Protein AF-A0A0R3TI52-F1 (afdb_monomer_lite)

Radius of gyration: 16.08 Å; chains: 1; bounding box: 42×44×35 Å

Foldseek 3Di:
DPPPPPDPDDDDPDFPDDDDPVPDDPVRVVVSVVVRCCVVPNVVRHFDKDWWFDQDVVQQWTKIWIDTPVDTDIDTQDHPDDRVSSRVVNVD

Sequence (92 aa):
MNLLADTDVVCCTQLLESFRKSNTPPEQMRSLTLETININYPEDNWLQVFTDGPFIENQANVSAGVYSELYSFNAVAGHNRSAFEGEKEAIR

Structure (mmCIF, N/CA/C/O backbone):
data_AF-A0A0R3TI52-F1
#
_entry.id   AF-A0A0R3TI52-F1
#
loop_
_atom_site.group_PDB
_atom_site.id
_atom_site.type_symbol
_atom_site.label_atom_id
_atom_site.label_alt_id
_atom_site.label_com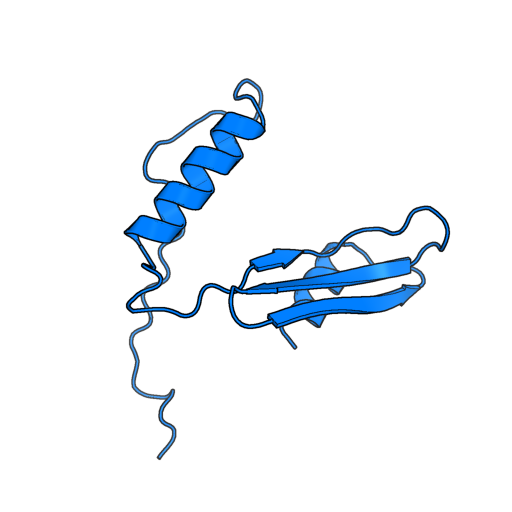p_id
_atom_site.label_asym_id
_atom_site.label_entity_id
_atom_site.label_seq_id
_atom_site.pdbx_PDB_ins_code
_atom_site.Cartn_x
_atom_site.Cartn_y
_atom_site.Cartn_z
_atom_site.occupancy
_atom_site.B_iso_or_equiv
_atom_site.auth_seq_id
_atom_site.auth_comp_id
_atom_site.auth_asym_id
_atom_site.auth_atom_id
_atom_site.pdbx_PDB_model_num
ATOM 1 N N . MET A 1 1 ? -19.683 -22.593 -3.137 1.00 44.47 1 MET A N 1
ATOM 2 C CA . MET A 1 1 ? -20.042 -21.294 -2.534 1.00 44.47 1 MET A CA 1
ATOM 3 C C . MET A 1 1 ? -18.937 -20.318 -2.883 1.00 44.47 1 MET A C 1
ATOM 5 O O . MET A 1 1 ? -17.801 -20.586 -2.520 1.00 44.47 1 MET A O 1
ATOM 9 N N . ASN A 1 2 ? -19.231 -19.262 -3.645 1.00 47.75 2 ASN A N 1
ATOM 10 C CA . ASN A 1 2 ? -18.284 -18.163 -3.829 1.00 47.75 2 ASN A CA 1
ATOM 11 C C . ASN A 1 2 ? -18.334 -17.325 -2.549 1.00 47.75 2 ASN A C 1
ATOM 13 O O . ASN A 1 2 ? -19.275 -16.563 -2.367 1.00 47.75 2 ASN A O 1
ATOM 17 N N . LEU A 1 3 ? -17.350 -17.489 -1.662 1.00 52.00 3 LEU A N 1
ATOM 18 C CA . LEU A 1 3 ? -17.233 -16.704 -0.421 1.00 52.00 3 LEU A CA 1
ATOM 19 C C . LEU A 1 3 ? -17.107 -15.188 -0.669 1.00 52.00 3 LEU A C 1
ATOM 21 O O . LEU A 1 3 ? -17.256 -14.411 0.260 1.00 52.00 3 LEU A O 1
ATOM 25 N N . LEU A 1 4 ? -16.855 -14.779 -1.917 1.00 57.03 4 LEU A N 1
ATOM 26 C CA . LEU A 1 4 ? -16.712 -13.385 -2.344 1.00 57.03 4 LEU A CA 1
ATOM 27 C C . LEU A 1 4 ? -17.994 -12.771 -2.930 1.00 57.03 4 LEU A C 1
ATOM 29 O O . LEU A 1 4 ? -17.995 -11.588 -3.246 1.00 57.03 4 LEU A O 1
ATOM 33 N N . ALA A 1 5 ? -19.065 -13.547 -3.131 1.00 56.19 5 ALA A N 1
ATOM 34 C CA . ALA A 1 5 ? -20.273 -13.045 -3.795 1.00 56.19 5 ALA A CA 1
ATOM 35 C C . ALA A 1 5 ? -21.216 -12.248 -2.872 1.00 56.19 5 ALA A C 1
ATOM 37 O O . ALA A 1 5 ? -22.190 -11.699 -3.372 1.00 56.19 5 ALA A O 1
ATOM 38 N N . ASP A 1 6 ? -20.935 -12.189 -1.565 1.00 55.38 6 ASP A N 1
ATOM 39 C CA . ASP A 1 6 ? -21.877 -11.697 -0.542 1.00 55.38 6 ASP A CA 1
ATOM 40 C C . ASP A 1 6 ? -21.254 -10.704 0.456 1.00 55.38 6 ASP A C 1
ATOM 42 O O . ASP A 1 6 ? -21.820 -10.427 1.513 1.00 55.38 6 ASP A O 1
ATOM 46 N N . THR A 1 7 ? -20.073 -10.164 0.150 1.00 62.84 7 THR A N 1
ATOM 47 C CA . THR A 1 7 ? -19.444 -9.151 1.002 1.00 62.84 7 THR A CA 1
ATOM 48 C C . THR A 1 7 ? -19.661 -7.782 0.372 1.00 62.84 7 THR A C 1
ATOM 50 O O . THR A 1 7 ? -19.010 -7.450 -0.618 1.00 62.84 7 THR A O 1
ATOM 53 N N . ASP A 1 8 ? -20.558 -6.975 0.945 1.00 73.00 8 ASP A N 1
ATOM 54 C CA . ASP A 1 8 ? -20.628 -5.536 0.667 1.00 73.00 8 ASP A CA 1
ATOM 55 C C . ASP A 1 8 ? -19.327 -4.885 1.171 1.00 73.00 8 ASP A C 1
ATOM 57 O O . ASP A 1 8 ? -19.216 -4.437 2.314 1.00 73.00 8 ASP A O 1
ATOM 61 N N . VAL A 1 9 ? -18.286 -4.898 0.334 1.00 70.38 9 VAL A N 1
ATOM 62 C CA . VAL A 1 9 ? -17.015 -4.240 0.642 1.00 70.38 9 VAL A CA 1
ATOM 63 C C . VAL A 1 9 ? -17.193 -2.745 0.413 1.00 70.38 9 VAL A C 1
ATOM 65 O O . VAL A 1 9 ? -17.229 -2.264 -0.719 1.00 70.38 9 VAL A O 1
ATOM 68 N N . VAL A 1 10 ? -17.302 -1.993 1.506 1.00 81.00 10 VAL A N 1
ATOM 69 C CA . VAL A 1 10 ? -17.286 -0.530 1.465 1.00 81.00 10 VAL A CA 1
ATOM 70 C C . VAL A 1 10 ? -15.839 -0.056 1.304 1.00 81.00 10 VAL A C 1
ATOM 72 O O . VAL A 1 10 ? -15.001 -0.234 2.189 1.00 81.00 10 VAL A O 1
ATOM 75 N N . CYS A 1 11 ? -15.538 0.559 0.160 1.00 83.00 11 CYS A N 1
ATOM 76 C CA . CYS A 1 11 ? -14.236 1.171 -0.100 1.00 83.00 11 CYS A CA 1
ATOM 77 C C . CYS A 1 11 ? -14.190 2.602 0.456 1.00 83.00 11 CYS A C 1
ATOM 79 O O . CYS A 1 11 ? -14.826 3.508 -0.087 1.00 83.00 11 CYS A O 1
ATOM 81 N N . CYS A 1 12 ? -13.401 2.822 1.507 1.00 88.38 12 CYS A N 1
ATOM 82 C CA . CYS A 1 12 ? -13.202 4.122 2.140 1.00 88.38 12 CYS A CA 1
ATOM 83 C C . CYS A 1 12 ? -11.931 4.788 1.597 1.00 88.38 12 CYS A C 1
ATOM 85 O O . CYS A 1 12 ? -10.824 4.476 2.026 1.00 88.38 12 CYS A O 1
ATOM 87 N N . THR A 1 13 ? -12.085 5.724 0.655 1.00 88.25 13 THR A N 1
ATOM 88 C CA . THR A 1 13 ? -10.955 6.436 0.019 1.00 88.25 13 THR A CA 1
ATOM 89 C C . THR A 1 13 ? -10.739 7.854 0.553 1.00 88.25 13 THR A C 1
ATOM 91 O O . THR A 1 13 ? -9.875 8.577 0.057 1.00 88.25 13 THR A O 1
ATOM 94 N N . GLN A 1 14 ? -11.561 8.300 1.503 1.00 92.75 14 GLN A N 1
ATOM 95 C CA . GLN A 1 14 ? -11.456 9.633 2.090 1.00 92.75 14 GLN A CA 1
ATOM 96 C C . GLN A 1 14 ? -10.409 9.638 3.206 1.00 92.75 14 GLN A C 1
ATOM 98 O O . GLN A 1 14 ? -10.383 8.737 4.042 1.00 92.75 14 GLN A O 1
ATOM 103 N N . LEU A 1 15 ? -9.560 10.666 3.213 1.00 93.12 15 LEU A N 1
ATOM 104 C CA . LEU A 1 15 ? -8.623 10.917 4.305 1.00 93.12 15 LEU A CA 1
ATOM 105 C C . LEU A 1 15 ? -9.365 11.457 5.527 1.00 93.12 15 LEU A C 1
ATOM 107 O O . LEU A 1 15 ? -10.354 12.176 5.377 1.00 93.12 15 LEU A O 1
ATOM 111 N N . LEU A 1 16 ? -8.846 11.159 6.720 1.00 94.12 16 LEU A N 1
ATOM 112 C CA . LEU A 1 16 ? -9.374 11.698 7.981 1.00 94.12 16 LEU A CA 1
ATOM 113 C C . LEU A 1 16 ? -9.358 13.232 8.011 1.00 94.12 16 LEU A C 1
ATOM 115 O O . LEU A 1 16 ? -10.274 13.858 8.538 1.00 94.12 16 LEU A O 1
ATOM 119 N N . GLU A 1 17 ? -8.332 13.834 7.410 1.00 94.75 17 GLU A N 1
ATOM 120 C CA . GLU A 1 17 ? -8.192 15.279 7.271 1.00 94.75 17 GLU A CA 1
ATOM 121 C C . GLU A 1 17 ? -7.802 15.643 5.830 1.00 94.75 17 GLU A C 1
ATOM 123 O O . GLU A 1 17 ? -7.021 14.962 5.162 1.00 94.75 17 GLU A O 1
ATOM 128 N N . SER A 1 18 ? -8.365 16.734 5.314 1.00 92.12 18 SER A N 1
ATOM 129 C CA . SER A 1 18 ? -8.014 17.238 3.988 1.00 92.12 18 SER A CA 1
ATOM 130 C C . SER A 1 18 ? -6.760 18.107 4.044 1.00 92.12 18 SER A C 1
ATOM 132 O O . SER A 1 18 ? -6.687 19.027 4.856 1.00 92.12 18 SER A O 1
ATOM 134 N N . PHE A 1 19 ? -5.835 17.921 3.105 1.00 93.00 19 PHE A N 1
ATOM 135 C CA . PHE A 1 19 ? -4.670 18.793 2.954 1.00 93.00 19 PHE A CA 1
ATOM 136 C C . PHE A 1 19 ? -4.400 19.148 1.487 1.00 93.00 19 PHE A C 1
ATOM 138 O O . PHE A 1 19 ? -4.934 18.541 0.556 1.00 93.00 19 PHE A O 1
ATOM 145 N N . ARG A 1 20 ? -3.545 20.153 1.261 1.00 94.81 20 ARG A N 1
ATOM 146 C CA . ARG A 1 20 ? -3.105 20.554 -0.081 1.00 94.81 20 ARG A CA 1
ATOM 147 C C . ARG A 1 20 ? -1.746 19.937 -0.392 1.00 94.81 20 ARG A C 1
ATOM 149 O O . ARG A 1 20 ? -0.721 20.341 0.141 1.00 94.81 20 ARG A O 1
ATOM 156 N N . LYS A 1 21 ? -1.718 19.029 -1.367 1.00 93.25 21 LYS A N 1
ATOM 157 C CA . LYS A 1 21 ? -0.489 18.345 -1.805 1.00 93.25 21 LYS A CA 1
ATOM 158 C C . LYS A 1 21 ? 0.674 19.295 -2.145 1.00 93.25 21 LYS A C 1
ATOM 160 O O . LYS A 1 21 ? 1.828 18.920 -2.002 1.00 93.25 21 LYS A O 1
ATOM 165 N N . SER A 1 22 ? 0.386 20.520 -2.592 1.00 96.25 22 SER A N 1
ATOM 166 C CA . SER A 1 22 ? 1.400 21.502 -2.994 1.00 96.25 22 SER A CA 1
ATOM 167 C C . SER A 1 22 ? 2.173 22.145 -1.839 1.00 96.25 22 SER A C 1
ATOM 169 O O . SER A 1 22 ? 3.227 22.720 -2.087 1.00 96.25 22 SER A O 1
ATOM 171 N N . ASN A 1 23 ? 1.643 22.139 -0.613 1.00 95.62 23 ASN A N 1
ATOM 172 C CA . ASN A 1 23 ? 2.268 22.811 0.533 1.00 95.62 23 ASN A CA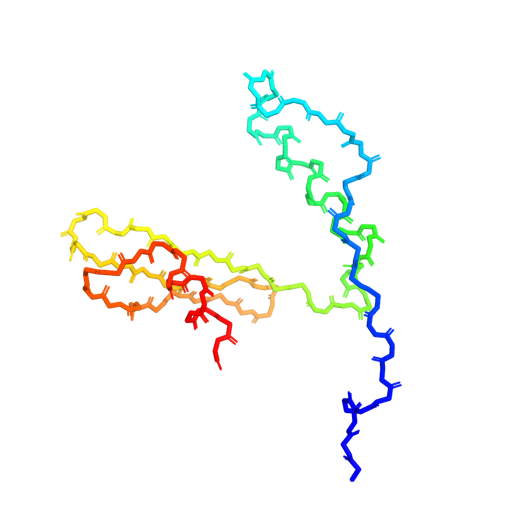 1
ATOM 173 C C . ASN A 1 23 ? 2.375 21.934 1.789 1.00 95.62 23 ASN A C 1
ATOM 175 O O . ASN A 1 23 ? 2.914 22.394 2.792 1.00 95.62 23 ASN A O 1
ATOM 179 N N . THR A 1 24 ? 1.895 20.692 1.741 1.00 96.31 24 THR A N 1
ATOM 180 C CA . THR A 1 24 ? 2.058 19.724 2.825 1.00 96.31 24 THR A CA 1
ATOM 181 C C . THR A 1 24 ? 3.353 18.924 2.628 1.00 96.31 24 THR A C 1
ATOM 183 O O . THR A 1 24 ? 3.541 18.329 1.566 1.00 96.31 24 THR A O 1
ATOM 186 N N . PRO A 1 25 ? 4.256 18.881 3.623 1.00 96.88 25 PRO A N 1
ATOM 187 C CA . PRO A 1 25 ? 5.420 18.002 3.625 1.00 96.88 25 PRO A CA 1
ATOM 188 C C . PRO A 1 25 ? 5.059 16.530 3.355 1.00 96.88 25 PRO A C 1
ATOM 190 O O . PRO A 1 25 ? 4.084 16.032 3.925 1.00 96.88 25 PRO A O 1
ATOM 193 N N . PRO A 1 26 ? 5.858 15.791 2.561 1.00 95.19 26 PRO A N 1
ATOM 194 C CA . PRO A 1 26 ? 5.610 14.375 2.275 1.00 95.19 26 PRO A CA 1
ATOM 195 C C . PRO A 1 26 ? 5.454 13.496 3.515 1.00 95.19 26 PRO A C 1
ATOM 197 O O . PRO A 1 26 ? 4.597 12.618 3.535 1.00 95.19 26 PRO A O 1
ATOM 200 N N . GLU A 1 27 ? 6.228 13.759 4.568 1.00 96.06 27 GLU A N 1
ATOM 201 C CA . GLU A 1 27 ? 6.142 13.014 5.827 1.00 96.06 27 GLU A CA 1
ATOM 202 C C . GLU A 1 27 ? 4.787 13.193 6.518 1.00 96.06 27 GLU A C 1
ATOM 204 O O . GLU A 1 27 ? 4.219 12.222 7.009 1.00 96.06 27 GLU A O 1
ATOM 209 N N . GLN A 1 28 ? 4.224 14.406 6.485 1.00 95.69 28 GLN A N 1
ATOM 210 C CA . GLN A 1 28 ? 2.892 14.674 7.031 1.00 95.69 28 GLN A CA 1
ATOM 211 C C . GLN A 1 28 ? 1.804 13.983 6.205 1.00 95.69 28 GLN A C 1
ATOM 213 O O . GLN A 1 28 ? 0.922 13.342 6.770 1.00 95.69 28 GLN A O 1
ATOM 218 N N . MET A 1 29 ? 1.900 14.044 4.870 1.00 95.62 29 MET A N 1
ATOM 219 C CA . MET A 1 29 ? 0.968 13.337 3.982 1.00 95.62 29 MET A CA 1
ATOM 220 C C . MET A 1 29 ? 1.005 11.825 4.229 1.00 95.62 29 MET A C 1
ATOM 222 O O . MET A 1 29 ? -0.042 11.183 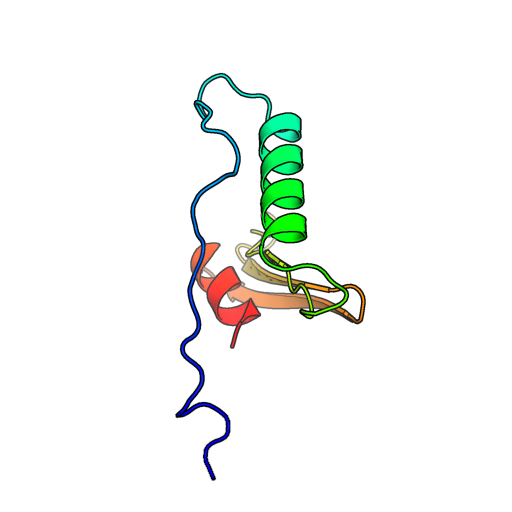4.323 1.00 95.62 29 MET A O 1
ATOM 226 N N . ARG A 1 30 ? 2.209 11.259 4.373 1.00 94.19 30 ARG A N 1
ATOM 227 C CA . ARG A 1 30 ? 2.413 9.841 4.678 1.00 94.19 30 ARG A CA 1
ATOM 228 C C . ARG A 1 30 ? 1.833 9.477 6.042 1.00 94.19 30 ARG A C 1
ATOM 230 O O . ARG A 1 30 ? 1.106 8.495 6.122 1.00 94.19 30 ARG A O 1
ATOM 237 N N . SER A 1 31 ? 2.123 10.263 7.080 1.00 95.75 31 SER A N 1
ATOM 238 C CA . SER A 1 31 ? 1.620 10.022 8.437 1.00 95.75 31 SER A CA 1
ATOM 239 C C . SER A 1 31 ? 0.095 9.966 8.462 1.00 95.75 31 SER A C 1
ATOM 241 O O . SER A 1 31 ? -0.466 8.991 8.950 1.00 95.75 31 SER A O 1
ATOM 243 N N . LEU A 1 32 ? -0.575 10.957 7.863 1.00 95.75 32 LEU A N 1
ATOM 244 C CA . LEU A 1 32 ? -2.037 10.997 7.827 1.00 95.75 32 LEU A CA 1
ATOM 245 C C . LEU A 1 32 ? -2.634 9.855 6.995 1.00 95.75 32 LEU A C 1
ATOM 247 O O . LEU A 1 32 ? -3.684 9.315 7.337 1.00 95.75 32 LEU A O 1
ATOM 251 N N . THR A 1 33 ? -1.975 9.481 5.896 1.00 93.81 33 THR A N 1
ATOM 252 C CA . THR A 1 33 ? -2.419 8.355 5.062 1.00 93.81 33 THR A CA 1
ATOM 253 C C . THR A 1 33 ? -2.359 7.048 5.849 1.00 93.81 33 THR A C 1
ATOM 255 O O . THR A 1 33 ? -3.331 6.301 5.854 1.00 93.81 33 THR A O 1
ATOM 258 N N . LEU A 1 34 ? -1.253 6.794 6.557 1.00 94.00 34 LEU A N 1
ATOM 259 C CA . LEU A 1 34 ? -1.099 5.599 7.390 1.00 94.00 34 LEU A CA 1
ATOM 260 C C . LEU A 1 34 ? -2.093 5.586 8.556 1.00 94.00 34 LEU A C 1
ATOM 262 O O . LEU A 1 34 ? -2.712 4.560 8.812 1.00 94.00 34 LEU A O 1
ATOM 266 N N . GLU A 1 35 ? -2.309 6.724 9.215 1.00 95.81 35 GLU A N 1
ATOM 267 C CA . GLU A 1 35 ? -3.326 6.852 10.262 1.00 95.81 35 GLU A CA 1
ATOM 268 C C . GLU A 1 35 ? -4.736 6.569 9.721 1.00 95.81 35 GLU A C 1
ATOM 270 O O . GLU A 1 35 ? -5.481 5.789 10.310 1.00 95.81 35 GLU A O 1
ATOM 275 N N . THR A 1 36 ? -5.079 7.123 8.553 1.00 95.19 36 THR A N 1
ATOM 276 C CA . THR A 1 36 ? -6.359 6.858 7.875 1.00 95.19 36 THR A CA 1
ATOM 277 C C . THR A 1 36 ? -6.543 5.367 7.593 1.00 95.19 36 THR A C 1
ATOM 279 O O . THR A 1 36 ? -7.621 4.826 7.842 1.00 95.19 36 THR A O 1
ATOM 282 N N . ILE A 1 37 ? -5.501 4.692 7.095 1.00 93.75 37 ILE A N 1
ATOM 283 C CA . ILE A 1 37 ? -5.532 3.249 6.827 1.00 93.75 37 ILE A CA 1
ATOM 284 C C . ILE A 1 37 ? -5.735 2.472 8.130 1.00 93.75 37 ILE A C 1
ATOM 286 O O . ILE A 1 37 ? -6.626 1.634 8.183 1.00 93.75 37 ILE A O 1
ATOM 290 N N . ASN A 1 38 ? -5.001 2.797 9.194 1.00 93.94 38 ASN A N 1
ATOM 291 C CA . ASN A 1 38 ? -5.111 2.105 10.480 1.00 93.94 38 ASN A CA 1
ATOM 292 C C . ASN A 1 38 ? -6.479 2.275 11.152 1.00 93.94 38 ASN A C 1
ATOM 294 O O . ASN A 1 38 ? -6.939 1.360 11.831 1.00 93.94 38 ASN A O 1
ATOM 298 N N . ILE A 1 39 ? -7.147 3.417 10.960 1.00 94.69 39 ILE A N 1
ATOM 299 C CA . ILE A 1 39 ? -8.497 3.641 11.493 1.00 94.69 39 ILE A CA 1
ATOM 300 C C . ILE A 1 39 ? -9.554 2.900 10.667 1.00 94.69 39 ILE A C 1
ATOM 302 O O . ILE A 1 39 ? -10.438 2.260 11.235 1.00 94.69 39 ILE A O 1
ATOM 306 N N . ASN A 1 40 ? -9.479 2.979 9.336 1.00 93.31 40 ASN A N 1
ATOM 307 C CA . ASN A 1 40 ? -10.491 2.382 8.458 1.00 93.31 40 ASN A CA 1
ATOM 308 C C . ASN A 1 40 ? -10.318 0.861 8.300 1.00 93.31 40 ASN A C 1
ATOM 310 O O . ASN A 1 40 ? -11.302 0.143 8.125 1.00 93.31 40 ASN A O 1
ATOM 314 N N . TYR A 1 41 ? -9.077 0.381 8.364 1.00 92.12 41 TYR A N 1
ATOM 315 C CA . TYR A 1 41 ? -8.666 -0.999 8.115 1.00 92.12 41 TYR A CA 1
ATOM 316 C C . TYR A 1 41 ? -7.632 -1.443 9.166 1.00 92.12 41 TYR A C 1
ATOM 318 O O . TYR A 1 41 ? -6.457 -1.632 8.841 1.00 92.12 41 TYR A O 1
ATOM 326 N N . PRO A 1 42 ? -8.038 -1.583 10.441 1.00 93.06 42 PRO A N 1
ATOM 327 C CA . PRO A 1 42 ? -7.118 -1.942 11.518 1.00 93.06 42 PRO A CA 1
ATOM 328 C C . PRO A 1 42 ? -6.519 -3.335 11.300 1.00 93.06 42 PRO A C 1
ATOM 330 O O . PRO A 1 42 ? -7.231 -4.252 10.884 1.00 93.06 42 PRO A O 1
ATOM 333 N N . GLU A 1 43 ? -5.236 -3.493 11.631 1.00 91.00 43 GLU A N 1
ATOM 334 C CA . GLU A 1 43 ? -4.457 -4.730 11.430 1.00 91.00 43 GLU A CA 1
ATOM 335 C C . GLU A 1 43 ? -5.076 -5.953 12.128 1.00 91.00 43 GLU A C 1
ATOM 337 O O . GLU A 1 43 ? -5.038 -7.058 11.590 1.00 91.00 43 GLU A O 1
ATOM 342 N N . ASP A 1 44 ? -5.744 -5.748 13.271 1.00 93.19 44 ASP A N 1
ATOM 343 C CA . ASP A 1 44 ? -6.467 -6.802 14.003 1.00 93.19 44 ASP A CA 1
ATOM 344 C C . ASP A 1 44 ? -7.605 -7.437 13.184 1.00 93.19 44 ASP A C 1
ATOM 346 O O . ASP A 1 44 ? -7.984 -8.586 13.418 1.00 93.19 44 ASP A O 1
ATOM 350 N N . ASN A 1 45 ? -8.169 -6.687 12.232 1.00 91.25 45 ASN A N 1
ATOM 351 C CA . ASN A 1 45 ? -9.307 -7.114 11.417 1.00 91.25 45 ASN A CA 1
ATOM 352 C C . ASN A 1 45 ? -8.931 -7.346 9.947 1.00 91.25 45 ASN A C 1
ATOM 354 O O . ASN A 1 45 ? -9.641 -8.066 9.243 1.00 91.25 45 ASN A O 1
ATOM 358 N N . TRP A 1 46 ? -7.851 -6.724 9.471 1.00 91.88 46 TRP A N 1
ATOM 359 C CA . TRP A 1 46 ? -7.469 -6.706 8.064 1.00 91.88 46 TRP A CA 1
ATOM 360 C C . TRP A 1 46 ? -5.973 -6.930 7.907 1.00 91.88 46 TRP A C 1
ATOM 362 O O . TRP A 1 46 ? -5.162 -6.211 8.482 1.00 91.88 46 TRP A O 1
ATOM 372 N N . LEU A 1 47 ? -5.599 -7.863 7.031 1.00 92.69 47 LEU A N 1
ATOM 373 C CA . LEU A 1 47 ? -4.218 -7.943 6.575 1.00 92.69 47 LEU A CA 1
ATOM 374 C C . LEU A 1 47 ? -3.910 -6.715 5.714 1.00 92.69 47 LEU A C 1
ATOM 376 O O . LEU A 1 47 ? -4.395 -6.607 4.586 1.00 92.69 47 LEU A O 1
ATOM 380 N N . GLN A 1 48 ? -3.090 -5.807 6.233 1.00 93.56 48 GLN A N 1
ATOM 381 C CA . GLN A 1 48 ? -2.629 -4.655 5.470 1.00 93.56 48 GLN A CA 1
ATOM 382 C C . GLN A 1 48 ? -1.554 -5.085 4.470 1.00 93.56 48 GLN A C 1
ATOM 384 O O . GLN A 1 48 ? -0.539 -5.690 4.830 1.00 93.56 48 GLN A O 1
ATOM 389 N N . VAL A 1 49 ? -1.793 -4.780 3.196 1.00 93.44 49 VAL A N 1
ATOM 390 C CA . VAL A 1 49 ? -0.864 -5.036 2.096 1.00 93.44 49 VAL A CA 1
ATOM 391 C C . VAL A 1 49 ? -0.623 -3.718 1.376 1.00 93.44 49 VAL A C 1
ATOM 393 O O . VAL A 1 49 ? -1.547 -3.108 0.842 1.00 93.44 49 VAL A O 1
ATOM 396 N N . PHE A 1 50 ? 0.628 -3.278 1.373 1.00 91.88 50 PHE A N 1
ATOM 397 C CA . PHE A 1 50 ? 1.085 -2.068 0.712 1.00 91.88 50 PHE A CA 1
ATOM 398 C C . PHE A 1 50 ? 1.822 -2.456 -0.564 1.00 91.88 50 PHE A C 1
ATOM 400 O O . PHE A 1 50 ? 2.765 -3.247 -0.530 1.00 91.88 50 PHE A O 1
ATOM 407 N N . THR A 1 51 ? 1.400 -1.892 -1.687 1.00 91.81 51 THR A N 1
ATOM 408 C CA . THR A 1 51 ? 2.012 -2.137 -2.993 1.00 91.81 51 THR A CA 1
ATOM 409 C C . THR A 1 51 ? 2.639 -0.863 -3.528 1.00 91.81 51 THR A C 1
ATOM 411 O O . THR A 1 51 ? 2.099 0.223 -3.328 1.00 91.81 51 THR A O 1
ATOM 414 N N . ASP A 1 52 ? 3.743 -1.002 -4.248 1.00 87.62 52 ASP A N 1
ATOM 415 C CA . ASP A 1 52 ? 4.368 0.092 -4.985 1.00 87.62 52 ASP A CA 1
ATOM 416 C C . ASP A 1 52 ? 4.889 -0.430 -6.330 1.00 87.62 52 ASP A C 1
ATOM 418 O O . ASP A 1 52 ? 5.169 -1.622 -6.490 1.00 87.62 52 ASP A O 1
ATOM 422 N N . GLY A 1 53 ? 5.047 0.464 -7.301 1.00 83.31 53 GLY A N 1
ATOM 423 C CA . GLY A 1 53 ? 5.644 0.176 -8.599 1.00 83.31 53 GLY A CA 1
ATOM 424 C C . GLY A 1 53 ? 6.979 0.896 -8.798 1.00 83.31 53 GLY A C 1
ATOM 425 O O . GLY A 1 53 ? 7.048 1.757 -9.684 1.00 83.31 53 GLY A O 1
ATOM 426 N N . PRO A 1 54 ? 8.047 0.607 -8.018 1.00 75.19 54 PRO A N 1
ATOM 427 C CA . PRO A 1 54 ? 9.273 1.386 -8.101 1.00 75.19 54 PRO A CA 1
ATOM 428 C C . PRO A 1 54 ? 9.888 1.312 -9.499 1.00 75.19 54 PRO A C 1
ATOM 430 O O . PRO A 1 54 ? 10.006 0.236 -10.100 1.00 75.19 54 PRO A O 1
ATOM 433 N N . PHE A 1 55 ? 10.345 2.457 -10.001 1.00 69.19 55 PHE A N 1
ATOM 434 C CA . PHE A 1 55 ? 11.135 2.517 -11.224 1.00 69.19 55 PHE A CA 1
ATOM 435 C C . PHE A 1 55 ? 12.610 2.277 -10.895 1.00 69.19 55 PHE A C 1
ATOM 437 O O . PHE A 1 55 ? 13.200 2.997 -10.091 1.00 69.19 55 PHE A O 1
ATOM 444 N N . ILE A 1 56 ? 13.222 1.274 -11.524 1.00 70.44 56 ILE A N 1
ATOM 445 C CA . ILE A 1 56 ? 14.650 0.994 -11.370 1.00 70.44 56 ILE A CA 1
ATOM 446 C C . ILE A 1 56 ? 15.391 1.738 -12.485 1.00 70.44 56 ILE A C 1
ATOM 448 O O . ILE A 1 56 ? 15.544 1.226 -13.599 1.00 70.44 56 ILE A O 1
ATOM 452 N N . GLU A 1 57 ? 15.865 2.950 -12.173 1.00 62.03 57 GLU A N 1
ATOM 453 C CA . GLU A 1 57 ? 16.509 3.868 -13.131 1.00 62.03 57 GLU A CA 1
ATOM 454 C C . GLU A 1 57 ? 17.649 3.217 -13.926 1.00 62.03 57 GLU A C 1
ATOM 456 O O . GLU A 1 57 ? 17.779 3.434 -15.129 1.00 62.03 57 GLU A O 1
ATOM 461 N N . ASN A 1 58 ? 18.423 2.337 -13.288 1.00 65.25 58 ASN A N 1
ATOM 462 C CA . ASN A 1 58 ? 19.596 1.711 -13.899 1.00 65.25 58 ASN A CA 1
ATOM 463 C C . ASN A 1 58 ? 19.289 0.565 -14.878 1.00 65.25 58 ASN A C 1
ATOM 465 O O . ASN A 1 58 ? 20.219 0.025 -15.473 1.00 65.25 58 ASN A O 1
ATOM 469 N N . GLN A 1 59 ? 18.028 0.150 -15.037 1.00 62.66 59 GLN A N 1
ATOM 470 C CA . GLN A 1 59 ? 17.681 -1.005 -15.879 1.00 62.66 59 GLN A CA 1
ATOM 471 C C . GLN A 1 59 ? 16.522 -0.755 -16.854 1.00 62.66 59 GLN A C 1
ATOM 473 O O . GLN A 1 59 ? 16.113 -1.688 -17.539 1.00 62.66 59 GLN A O 1
ATOM 478 N N . ALA A 1 60 ? 15.981 0.472 -16.923 1.00 65.12 60 ALA A N 1
ATOM 479 C CA . ALA A 1 60 ? 14.743 0.774 -17.661 1.00 65.12 60 ALA A CA 1
ATOM 480 C C . ALA A 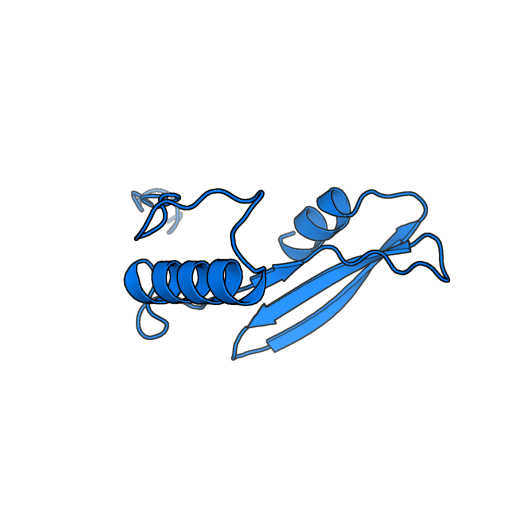1 60 ? 13.598 -0.217 -17.339 1.00 65.12 60 ALA A C 1
ATOM 482 O O . ALA A 1 60 ? 12.736 -0.509 -18.176 1.00 65.12 60 ALA A O 1
ATOM 483 N N . ASN A 1 61 ? 13.624 -0.743 -16.111 1.00 77.25 61 ASN A N 1
ATOM 484 C CA . ASN A 1 61 ? 12.738 -1.783 -15.624 1.00 77.25 61 ASN A CA 1
ATOM 485 C C . ASN A 1 61 ? 11.838 -1.215 -14.545 1.00 77.25 61 ASN A C 1
ATOM 487 O O . ASN A 1 61 ? 12.282 -0.497 -13.648 1.00 77.25 61 ASN A O 1
ATOM 491 N N . VAL A 1 62 ? 10.571 -1.592 -14.616 1.00 83.19 62 VAL A N 1
ATOM 492 C CA . VAL A 1 62 ? 9.637 -1.387 -13.517 1.00 83.19 62 VAL A CA 1
ATOM 493 C C . VAL A 1 62 ? 9.708 -2.594 -12.601 1.00 83.19 62 VAL A C 1
ATOM 495 O O . VAL A 1 62 ? 9.824 -3.733 -13.062 1.00 83.19 62 VAL A O 1
ATOM 498 N N . SER A 1 63 ? 9.636 -2.339 -11.303 1.00 85.94 63 SER A N 1
ATOM 499 C CA . SER A 1 63 ? 9.438 -3.365 -10.288 1.00 85.94 63 SER A CA 1
ATOM 500 C C . SER A 1 63 ? 8.019 -3.330 -9.735 1.00 85.94 63 SER A C 1
ATOM 502 O O . SER A 1 63 ? 7.330 -2.321 -9.826 1.00 85.94 63 SER A O 1
ATOM 504 N N . ALA A 1 64 ? 7.598 -4.463 -9.195 1.00 89.94 64 ALA A N 1
ATOM 505 C CA . ALA A 1 64 ? 6.395 -4.643 -8.409 1.00 89.94 64 ALA A CA 1
ATOM 506 C C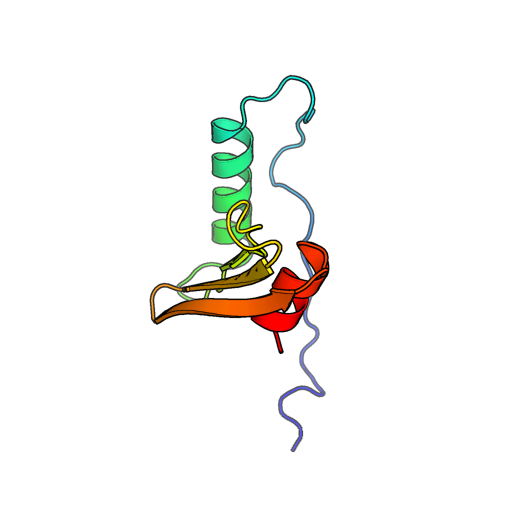 . ALA A 1 64 ? 6.837 -4.949 -6.978 1.00 89.94 64 ALA A C 1
ATOM 508 O O . ALA A 1 64 ? 7.416 -6.009 -6.723 1.00 89.94 64 ALA A O 1
ATOM 509 N N . GLY A 1 65 ? 6.637 -3.994 -6.079 1.00 90.31 65 GLY A N 1
ATOM 510 C CA . GLY A 1 65 ? 6.964 -4.119 -4.667 1.00 90.31 65 GLY A CA 1
ATOM 511 C C . GLY A 1 65 ? 5.718 -4.415 -3.850 1.00 90.31 65 GLY A C 1
ATOM 512 O O . GLY A 1 65 ? 4.676 -3.793 -4.054 1.00 90.31 65 GLY A O 1
ATOM 513 N N . VAL A 1 66 ? 5.836 -5.353 -2.914 1.00 92.62 66 VAL A N 1
ATOM 514 C CA . VAL A 1 66 ? 4.775 -5.692 -1.965 1.00 92.62 66 VAL A CA 1
ATOM 515 C C . VAL A 1 66 ? 5.356 -5.752 -0.562 1.00 92.62 66 VAL A C 1
ATOM 517 O O . VAL A 1 66 ? 6.393 -6.379 -0.336 1.00 92.62 66 VAL A O 1
ATOM 520 N N . TYR A 1 67 ? 4.665 -5.128 0.384 1.00 93.56 67 TYR A N 1
ATOM 521 C CA . TYR A 1 67 ? 4.968 -5.180 1.804 1.00 93.56 67 TYR A CA 1
ATOM 522 C C . TYR A 1 67 ? 3.707 -5.470 2.620 1.00 93.56 67 TYR A C 1
ATOM 524 O O . TYR A 1 67 ? 2.662 -4.855 2.432 1.00 93.56 67 TYR A O 1
ATOM 532 N N . SER A 1 68 ? 3.836 -6.387 3.565 1.00 93.69 68 SER A N 1
ATOM 533 C CA . SER A 1 68 ? 2.892 -6.674 4.635 1.00 93.69 68 SER A CA 1
ATOM 534 C C . SER A 1 68 ? 3.700 -7.147 5.845 1.00 93.69 68 SER A C 1
ATOM 536 O O . SER A 1 68 ? 4.851 -7.564 5.694 1.00 93.69 68 SER A O 1
ATOM 538 N N . GLU A 1 69 ? 3.121 -7.145 7.044 1.00 93.19 69 GLU A N 1
ATOM 539 C CA . GLU A 1 69 ? 3.803 -7.702 8.220 1.00 93.19 69 GLU A CA 1
ATOM 540 C C . GLU A 1 69 ? 4.223 -9.170 8.023 1.00 93.19 69 GLU A C 1
ATOM 542 O O . GLU A 1 69 ? 5.246 -9.608 8.546 1.00 93.19 69 GLU A O 1
ATOM 547 N N . LEU A 1 70 ? 3.459 -9.930 7.230 1.00 94.19 70 LEU A N 1
ATOM 548 C CA . LEU A 1 70 ? 3.706 -11.354 6.996 1.00 94.19 70 LEU A CA 1
ATOM 549 C C . LEU A 1 70 ? 4.747 -11.633 5.902 1.00 94.19 70 LEU A C 1
ATOM 551 O O . LEU A 1 70 ? 5.367 -12.698 5.907 1.00 94.19 70 LEU A O 1
ATOM 555 N N . TYR A 1 71 ? 4.910 -10.732 4.931 1.00 91.69 71 TYR A N 1
ATOM 556 C CA . TYR A 1 71 ? 5.790 -10.943 3.782 1.00 91.69 71 TYR A CA 1
ATOM 557 C C . TYR A 1 71 ? 6.200 -9.632 3.113 1.00 91.69 71 TYR A C 1
ATOM 559 O O . TYR A 1 71 ? 5.458 -8.656 3.073 1.00 91.69 71 TYR A O 1
ATOM 567 N N . SER A 1 72 ? 7.390 -9.637 2.519 1.00 93.19 72 SER A N 1
ATOM 568 C CA . SER A 1 72 ? 7.899 -8.530 1.717 1.00 93.19 72 SER A CA 1
ATOM 569 C C . SER A 1 72 ? 8.703 -9.078 0.550 1.00 93.19 72 SER A C 1
ATOM 571 O O . SER A 1 72 ? 9.564 -9.941 0.740 1.00 93.19 72 SER A O 1
ATOM 573 N N . PHE A 1 73 ? 8.413 -8.611 -0.660 1.00 89.00 73 PHE A N 1
ATOM 574 C CA . PHE A 1 73 ? 9.173 -8.984 -1.846 1.00 89.00 73 PHE A CA 1
ATOM 575 C C . PHE A 1 73 ? 9.119 -7.895 -2.913 1.00 89.00 73 PHE A C 1
ATOM 577 O O 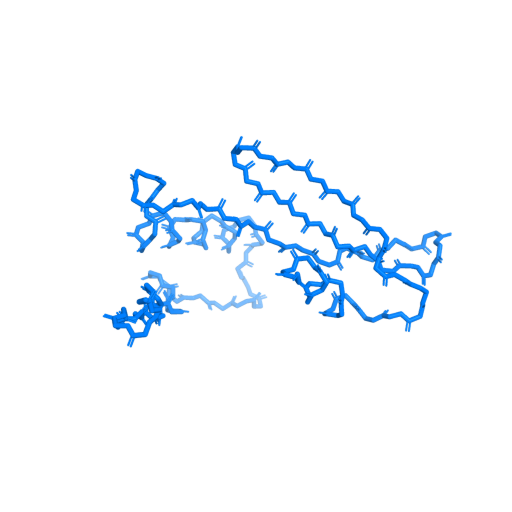. PHE A 1 73 ? 8.239 -7.038 -2.930 1.00 89.00 73 PHE A O 1
ATOM 584 N N . ASN A 1 74 ? 10.082 -7.960 -3.829 1.00 88.44 74 ASN A N 1
ATOM 585 C CA . ASN A 1 74 ? 10.098 -7.165 -5.045 1.00 88.44 74 ASN A CA 1
ATOM 586 C C . ASN A 1 74 ? 10.273 -8.106 -6.235 1.00 88.44 74 ASN A C 1
ATOM 588 O O . ASN A 1 74 ? 11.135 -8.987 -6.209 1.00 88.44 74 ASN A O 1
ATOM 592 N N . ALA A 1 75 ? 9.483 -7.905 -7.282 1.00 86.38 75 ALA A N 1
ATOM 593 C CA . ALA A 1 75 ? 9.589 -8.630 -8.539 1.00 86.38 75 ALA A CA 1
ATOM 594 C C . ALA A 1 75 ? 9.868 -7.659 -9.690 1.00 86.38 75 ALA A C 1
ATOM 596 O O . ALA A 1 75 ? 9.429 -6.512 -9.675 1.00 86.38 75 ALA A O 1
ATOM 597 N N . VAL A 1 76 ? 10.601 -8.104 -10.711 1.00 86.31 76 VAL A N 1
ATOM 598 C CA . VAL A 1 76 ? 10.770 -7.317 -11.939 1.00 86.31 76 VAL A CA 1
ATOM 599 C C . VAL A 1 76 ? 9.489 -7.449 -12.764 1.00 86.31 76 VAL A C 1
ATOM 601 O O . VAL A 1 76 ? 9.167 -8.540 -13.226 1.00 86.31 76 VAL A O 1
ATOM 604 N N . ALA A 1 77 ? 8.771 -6.342 -12.961 1.00 82.81 77 ALA A N 1
ATOM 605 C CA . ALA A 1 77 ? 7.508 -6.299 -13.703 1.00 82.81 77 ALA A CA 1
ATOM 606 C C . ALA A 1 77 ? 7.714 -6.154 -15.225 1.00 82.81 77 ALA A C 1
ATOM 608 O O . ALA A 1 77 ? 6.813 -6.447 -16.013 1.00 82.81 77 ALA A O 1
ATOM 609 N N . GLY A 1 78 ? 8.908 -5.729 -15.660 1.00 81.50 78 GLY A N 1
ATOM 610 C CA . GLY A 1 78 ? 9.348 -5.770 -17.059 1.00 81.50 78 GLY A CA 1
ATOM 611 C C . GLY A 1 78 ? 9.985 -4.476 -17.576 1.00 81.50 78 GLY A C 1
ATOM 612 O O . GLY A 1 78 ? 9.951 -3.435 -16.919 1.00 81.50 78 GLY A O 1
ATOM 613 N N . HIS A 1 79 ? 10.546 -4.564 -18.786 1.00 80.75 79 HIS A N 1
ATOM 614 C CA . HIS A 1 79 ? 11.189 -3.450 -19.494 1.00 80.75 79 HIS A CA 1
ATOM 615 C C . HIS A 1 79 ? 10.149 -2.521 -20.130 1.00 80.75 79 HIS A C 1
ATOM 617 O O . HIS A 1 79 ? 9.122 -2.992 -20.624 1.00 80.75 79 HIS A O 1
ATOM 623 N N . ASN A 1 80 ? 10.448 -1.217 -20.191 1.00 80.44 80 ASN A N 1
ATOM 624 C CA . ASN A 1 80 ? 9.625 -0.202 -20.873 1.00 80.44 80 ASN A CA 1
ATOM 625 C C . ASN A 1 80 ? 8.162 -0.144 -20.392 1.00 80.44 80 ASN A C 1
ATOM 627 O O . ASN A 1 80 ? 7.253 0.163 -21.165 1.00 80.44 80 ASN A O 1
ATOM 631 N N . ARG A 1 81 ? 7.925 -0.457 -19.117 1.00 81.88 81 ARG A N 1
ATOM 632 C CA . ARG A 1 81 ? 6.614 -0.329 -18.473 1.00 81.88 81 ARG A CA 1
ATOM 633 C C . ARG A 1 81 ? 6.536 0.969 -17.666 1.00 81.88 81 ARG A C 1
ATOM 635 O O . ARG A 1 81 ? 7.555 1.607 -17.414 1.00 81.88 81 ARG A O 1
ATOM 642 N N . SER A 1 82 ? 5.331 1.375 -17.271 1.00 85.44 82 SER A N 1
ATOM 643 C CA . SER A 1 82 ? 5.136 2.485 -16.329 1.00 85.44 82 SER A CA 1
ATOM 644 C C . SER A 1 82 ? 5.100 1.970 -14.888 1.00 85.44 82 SER A C 1
ATOM 646 O O . SER A 1 82 ? 4.761 0.809 -14.667 1.00 85.44 82 SER A O 1
ATOM 648 N N . ALA A 1 83 ? 5.393 2.832 -13.909 1.00 83.94 83 ALA A N 1
ATOM 649 C CA . ALA A 1 83 ? 5.249 2.503 -12.484 1.00 83.94 83 ALA A CA 1
ATOM 650 C C . ALA A 1 83 ? 3.863 1.907 -12.163 1.00 83.94 83 ALA A C 1
ATOM 652 O O . ALA A 1 83 ? 3.763 0.886 -11.493 1.00 83.94 83 ALA A O 1
ATOM 653 N N . PHE A 1 84 ? 2.804 2.453 -12.772 1.00 85.62 84 PHE A N 1
ATOM 654 C CA . PHE A 1 84 ? 1.434 1.947 -12.640 1.00 85.62 84 PHE A CA 1
ATOM 655 C C . PHE A 1 84 ? 1.250 0.495 -13.128 1.00 85.62 84 PHE A C 1
ATOM 657 O O . PHE A 1 84 ? 0.476 -0.267 -12.558 1.00 85.62 84 PHE A O 1
ATOM 664 N N . GLU A 1 85 ? 1.960 0.067 -14.177 1.00 87.69 85 GLU A N 1
ATOM 665 C CA . GLU A 1 85 ? 1.963 -1.349 -14.581 1.00 87.69 85 GLU A CA 1
ATOM 666 C C . GLU A 1 85 ? 2.663 -2.241 -13.544 1.00 87.69 85 GLU A C 1
ATOM 668 O O . GLU A 1 85 ? 2.283 -3.399 -13.386 1.00 87.69 85 GLU A O 1
ATOM 673 N N . GLY A 1 86 ? 3.659 -1.709 -12.829 1.00 87.56 86 GLY A N 1
ATOM 674 C CA . GLY A 1 86 ? 4.301 -2.378 -11.695 1.00 87.56 86 GLY A CA 1
ATOM 675 C C . GLY A 1 86 ? 3.352 -2.563 -10.517 1.00 87.56 86 GLY A C 1
ATOM 676 O O . GLY A 1 86 ? 3.257 -3.664 -9.986 1.00 87.56 86 GLY A O 1
ATOM 677 N N . GLU A 1 87 ? 2.585 -1.527 -10.174 1.00 88.44 87 GLU A N 1
ATOM 678 C CA . GLU A 1 87 ? 1.550 -1.598 -9.132 1.00 88.44 87 GLU A CA 1
ATOM 679 C C . GLU A 1 87 ? 0.487 -2.658 -9.455 1.00 88.44 87 GLU A C 1
ATOM 681 O O . GLU A 1 87 ? 0.111 -3.446 -8.592 1.00 88.44 87 GLU A O 1
ATOM 686 N N . LYS A 1 88 ? 0.029 -2.739 -10.713 1.00 88.88 88 LYS A N 1
ATOM 687 C CA . LYS A 1 88 ? -0.916 -3.789 -11.130 1.00 88.88 88 LYS A CA 1
ATOM 688 C C . LYS A 1 88 ? -0.320 -5.189 -11.021 1.00 88.88 88 LYS A C 1
ATOM 690 O O . LYS A 1 88 ? -1.022 -6.107 -10.609 1.00 88.88 88 LYS A O 1
ATOM 695 N N . GLU A 1 89 ? 0.946 -5.364 -11.398 1.00 89.81 89 GLU A N 1
ATOM 696 C CA . GLU A 1 89 ? 1.622 -6.659 -11.265 1.00 89.81 89 GLU A CA 1
ATOM 697 C C . GLU A 1 89 ? 1.821 -7.040 -9.792 1.00 89.81 89 GLU A C 1
ATOM 699 O O . GLU A 1 89 ? 1.743 -8.216 -9.463 1.00 89.81 89 GLU A O 1
ATOM 704 N N . ALA A 1 90 ? 1.997 -6.064 -8.896 1.00 90.00 90 ALA A N 1
ATOM 705 C CA . ALA A 1 90 ? 2.093 -6.298 -7.456 1.00 90.00 90 ALA A CA 1
ATOM 706 C C . ALA A 1 90 ? 0.803 -6.892 -6.850 1.00 90.00 90 ALA A C 1
ATOM 708 O O . ALA A 1 90 ? 0.860 -7.536 -5.806 1.00 90.00 90 ALA A O 1
ATOM 709 N N . ILE A 1 91 ? -0.348 -6.690 -7.504 1.00 89.81 91 ILE A N 1
ATOM 710 C CA . ILE A 1 91 ? -1.673 -7.148 -7.051 1.00 89.81 91 ILE A CA 1
ATOM 711 C C . ILE A 1 91 ? -2.098 -8.477 -7.717 1.00 89.81 91 ILE A C 1
ATOM 713 O O . ILE A 1 91 ? -3.007 -9.141 -7.220 1.00 89.81 91 ILE A O 1
ATOM 717 N N . ARG A 1 92 ? -1.482 -8.847 -8.848 1.00 86.38 92 ARG A N 1
ATOM 718 C CA . ARG A 1 92 ? -1.931 -9.924 -9.751 1.00 86.38 92 ARG A CA 1
ATOM 719 C C . ARG A 1 92 ? -1.835 -11.328 -9.154 1.00 86.38 92 ARG A C 1
ATOM 721 O O . ARG A 1 92 ? -2.781 -12.106 -9.422 1.00 86.38 92 ARG A O 1
#

Organism: Rodentolepis nana (NCBI:txid102285)

pLDDT: mean 85.56, std 12.25, range [44.47, 96.88]

Secondary structure (DSSP, 8-state):
--TTSS---------SS---TTTS-HHHHHHHHHHHHHHHS-TTTS---EEE--EEGGGTEEEEEEE-SS-EEEEEEEET--HHHHHHHHH-